Protein AF-A0A265E7B7-F1 (afdb_monomer)

Secondary structure (DSSP, 8-state):
--------PPPTT-----HHHHHHHHHHTTTT-EEEHHHHHHHHT--HHHHIIIIIS-HHHHHHHHTTEEPP-STT---EEEHHHHHHHHHHHHHHHHH-

InterPro domains:
  IPR008489 Protein of unknown function DUF771 [PF05595] (12-96)

Nearest PDB structures (foldseek):
  8bqd-assembly1_K  TM=3.479E-01  e=2.801E-01  Saccharomyces cerevisiae
  6zu9-assembly1_M  TM=3.699E-01  e=5.382E-01  Saccharomyces cerevisiae S288C
  2vqc-assembly1_A  TM=4.680E-01  e=9.077E-01  Sulfolobus spindle-shaped virus 1
  8pj4-assembly1_e  TM=3.689E-01  e=1.258E+00  Homo sapiens
  1p4a-assembly2_C  TM=3.568E-01  e=2.582E+00  Bacillus subtilis

pLDDT: mean 88.59, std 7.74, range [55.66, 95.56]

Mean predicted aligned error: 8.08 Å

Solvent-accessible surface area (backbone atoms only — not comparable to full-atom values): 6230 Å² total; per-residue (Å²): 137,91,82,86,87,80,91,77,86,78,57,92,94,59,80,92,72,55,72,67,57,52,55,49,55,64,64,49,77,41,64,95,40,68,34,37,62,68,52,50,26,67,74,70,73,44,54,67,72,55,45,43,56,58,36,69,64,26,75,67,54,35,60,73,45,46,92,49,42,48,74,56,85,52,96,87,51,63,49,35,29,37,36,52,64,51,50,56,50,46,68,75,39,43,68,58,57,72,72,106

Sequence (100 aa):
MQKLTATIPIPENYVMITKVEYEELQKNTLLGKYLTLQGLVELTGKSKPWLDEKLLSHPRRMKDIESFTHFPQSRGDKWAFKEKEMRDYLDKNFLDILRG

Radius of gyration: 20.5 Å; Cα contacts (8 Å, |Δi|>4): 69; chains: 1; bounding box: 60×29×52 Å

Organism: NCBI:txid45670

Structure (mmCIF, N/CA/C/O backbone):
data_AF-A0A265E7B7-F1
#
_entry.id   AF-A0A265E7B7-F1
#
loop_
_atom_site.group_PDB
_atom_site.id
_atom_site.type_symbol
_atom_site.label_atom_id
_atom_site.label_alt_id
_atom_site.label_comp_id
_atom_site.label_asym_id
_atom_site.label_entity_id
_atom_site.label_seq_id
_atom_site.pdbx_PDB_ins_code
_atom_site.Cartn_x
_atom_site.Cartn_y
_atom_site.Cartn_z
_atom_site.occupancy
_atom_site.B_iso_or_equiv
_atom_site.auth_seq_id
_atom_site.auth_comp_id
_atom_site.auth_asym_id
_atom_site.auth_atom_id
_atom_site.pdbx_PDB_model_num
ATOM 1 N N . MET A 1 1 ? -42.219 -11.654 18.434 1.00 55.66 1 MET A N 1
ATOM 2 C CA . MET A 1 1 ? -40.779 -11.791 18.746 1.00 55.66 1 MET A CA 1
ATOM 3 C C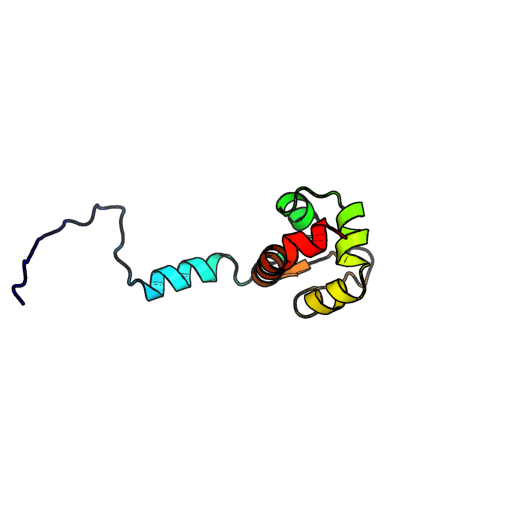 . MET A 1 1 ? -40.593 -11.538 20.231 1.00 55.66 1 MET A C 1
ATOM 5 O O . MET A 1 1 ? -40.938 -10.453 20.683 1.00 55.66 1 MET A O 1
ATOM 9 N N . GLN A 1 2 ? -40.122 -12.526 20.989 1.00 63.66 2 GLN A N 1
ATOM 10 C CA . GLN A 1 2 ? -39.714 -12.328 22.383 1.00 63.66 2 GLN A CA 1
ATOM 11 C C . GLN A 1 2 ? -38.330 -11.666 22.399 1.00 63.66 2 GLN A C 1
ATOM 13 O O . GLN A 1 2 ? -37.488 -12.003 21.569 1.00 63.66 2 GLN A O 1
ATOM 18 N N . LYS A 1 3 ? -38.103 -10.708 23.302 1.00 78.69 3 LYS A N 1
ATOM 19 C CA . LYS A 1 3 ? -36.801 -10.056 23.488 1.00 78.69 3 LYS A CA 1
ATOM 20 C C . LYS A 1 3 ? -36.244 -10.447 24.854 1.00 78.69 3 LYS A C 1
ATOM 22 O O . LYS A 1 3 ? -36.961 -10.362 25.847 1.00 78.69 3 LYS A O 1
ATOM 27 N N . LEU A 1 4 ? -34.988 -10.880 24.876 1.00 76.94 4 LEU A N 1
ATOM 28 C CA . LEU A 1 4 ? -34.208 -11.131 26.086 1.00 76.94 4 LEU A CA 1
ATOM 29 C C . LEU A 1 4 ? -33.312 -9.921 26.346 1.00 76.94 4 LEU A C 1
ATOM 31 O O . LEU A 1 4 ? -32.714 -9.383 25.413 1.00 76.94 4 LEU A O 1
ATOM 35 N N . THR A 1 5 ? -33.215 -9.517 27.607 1.00 79.56 5 THR A N 1
ATOM 36 C CA . THR A 1 5 ? -32.370 -8.403 28.046 1.00 79.56 5 THR A CA 1
ATOM 37 C C . THR A 1 5 ? -31.256 -8.977 28.911 1.00 79.56 5 THR A C 1
ATOM 39 O O . THR A 1 5 ? -31.538 -9.651 29.899 1.00 79.56 5 THR A O 1
ATOM 42 N N . ALA A 1 6 ? -30.001 -8.740 28.533 1.00 83.94 6 ALA A N 1
ATOM 43 C CA . ALA A 1 6 ? -28.828 -9.198 29.271 1.00 83.94 6 ALA A CA 1
ATOM 44 C C . ALA A 1 6 ? -27.901 -8.014 29.556 1.00 83.94 6 ALA A C 1
ATOM 46 O O . ALA A 1 6 ? -27.685 -7.167 28.688 1.00 83.94 6 ALA A O 1
ATOM 47 N N . THR A 1 7 ? -27.348 -7.972 30.767 1.00 86.81 7 THR A N 1
ATOM 48 C CA . THR A 1 7 ? -26.345 -6.980 31.166 1.00 86.81 7 THR A CA 1
ATOM 49 C C . THR A 1 7 ? -24.965 -7.567 30.913 1.00 86.81 7 THR A C 1
ATOM 51 O O . THR A 1 7 ? -24.591 -8.555 31.541 1.00 86.81 7 THR A O 1
ATOM 54 N N . ILE A 1 8 ? -24.218 -6.973 29.986 1.00 84.00 8 ILE A N 1
ATOM 55 C CA . ILE A 1 8 ? -22.869 -7.417 29.631 1.00 84.00 8 ILE A CA 1
ATOM 56 C C . ILE A 1 8 ? -21.894 -6.317 30.064 1.00 84.00 8 ILE A C 1
ATOM 58 O O . ILE A 1 8 ? -21.945 -5.224 29.496 1.00 84.00 8 ILE A O 1
ATOM 62 N N . PRO A 1 9 ? -21.035 -6.558 31.070 1.00 89.06 9 PRO A N 1
ATOM 63 C CA . PRO A 1 9 ? -20.024 -5.588 31.461 1.00 89.06 9 PRO A CA 1
ATOM 64 C C . PRO A 1 9 ? -18.957 -5.480 30.367 1.00 89.06 9 PRO A C 1
ATOM 66 O O . PRO A 1 9 ? -18.448 -6.489 29.877 1.00 89.06 9 PRO A O 1
ATOM 69 N N . ILE A 1 10 ? -18.613 -4.250 29.990 1.00 87.94 10 ILE A N 1
ATOM 70 C CA . ILE A 1 10 ? -17.493 -3.976 29.087 1.00 87.94 10 ILE A CA 1
ATOM 71 C C . ILE A 1 10 ? -16.219 -3.961 29.946 1.00 87.94 10 ILE A C 1
ATOM 73 O O . ILE A 1 10 ? -16.189 -3.220 30.931 1.00 87.94 10 ILE A O 1
ATOM 77 N N . PRO A 1 11 ? -15.185 -4.763 29.634 1.00 92.69 11 PRO A N 1
ATOM 78 C CA . PRO A 1 11 ? -13.940 -4.734 30.398 1.00 92.69 11 PRO A CA 1
ATOM 79 C C . PRO A 1 11 ? -13.247 -3.366 30.295 1.00 92.69 11 PRO A C 1
ATOM 81 O O . PRO A 1 11 ? -13.361 -2.694 29.274 1.00 92.69 11 PRO A O 1
ATOM 84 N N . GLU A 1 12 ? -12.478 -2.981 31.316 1.00 90.88 12 GLU A N 1
ATOM 85 C CA . GLU A 1 12 ? -11.908 -1.624 31.456 1.00 90.88 12 GLU A CA 1
ATOM 86 C C . GLU A 1 12 ? -11.063 -1.156 30.258 1.00 90.88 12 GLU A C 1
ATOM 88 O O . GLU A 1 12 ? -11.040 0.029 29.941 1.00 90.88 12 GLU A O 1
ATOM 93 N N . ASN A 1 13 ? -10.414 -2.085 29.550 1.00 91.62 13 ASN A N 1
ATOM 94 C CA . ASN A 1 13 ? -9.552 -1.784 28.401 1.00 91.62 13 ASN A CA 1
ATOM 95 C C . ASN A 1 13 ? -10.273 -1.867 27.044 1.00 91.62 13 ASN A C 1
ATOM 97 O O . ASN A 1 13 ? -9.618 -1.909 26.003 1.00 91.62 13 ASN A O 1
ATOM 101 N N . TYR A 1 14 ? -11.604 -1.954 27.036 1.00 89.81 14 TYR A N 1
ATOM 102 C CA . TYR A 1 14 ? -12.401 -2.086 25.820 1.00 89.81 14 TYR A CA 1
ATOM 103 C C . TYR A 1 14 ? -13.275 -0.849 25.630 1.00 89.81 14 TYR A C 1
ATOM 105 O O . TYR A 1 14 ? -13.869 -0.329 26.570 1.00 89.81 14 TYR A O 1
ATOM 113 N N . VAL A 1 15 ? -13.391 -0.407 24.379 1.00 89.06 15 VAL A N 1
ATOM 114 C CA . VAL A 1 15 ? -14.317 0.649 23.968 1.00 89.06 15 VAL A CA 1
ATOM 115 C C . VAL A 1 15 ? -15.372 0.052 23.045 1.00 89.06 15 VAL A C 1
ATOM 117 O O . VAL A 1 15 ? -15.056 -0.720 22.138 1.00 89.06 15 VAL A O 1
ATOM 120 N N . MET A 1 16 ? -16.637 0.387 23.287 1.00 89.50 16 MET A N 1
ATOM 121 C CA . MET A 1 16 ? -17.721 0.036 22.378 1.00 89.50 16 MET A CA 1
ATOM 122 C C . MET A 1 16 ? -17.815 1.110 21.301 1.00 89.50 16 MET A C 1
ATOM 124 O O . MET A 1 16 ? -17.986 2.286 21.606 1.00 89.50 16 MET A O 1
ATOM 128 N N . ILE A 1 17 ? -17.716 0.686 20.049 1.00 92.19 17 ILE A N 1
ATOM 129 C CA . ILE A 1 17 ? -17.896 1.538 18.876 1.00 92.19 17 ILE A CA 1
ATOM 130 C C . ILE A 1 17 ? -18.917 0.897 17.949 1.00 92.19 17 ILE A C 1
ATOM 132 O O . ILE A 1 17 ? -19.161 -0.314 18.004 1.00 92.19 17 ILE A O 1
ATOM 136 N N . THR A 1 18 ? -19.531 1.704 17.094 1.00 91.94 18 THR A N 1
ATOM 137 C CA . THR A 1 18 ? -20.440 1.179 16.080 1.00 91.94 18 THR A CA 1
ATOM 138 C C . THR A 1 18 ? -19.669 0.402 15.012 1.00 91.94 18 THR A C 1
ATOM 140 O O . THR A 1 18 ? -18.480 0.620 14.774 1.00 91.94 18 THR A O 1
ATOM 143 N N . LYS A 1 19 ? -20.361 -0.509 14.317 1.00 91.25 19 LYS A N 1
ATOM 144 C CA . LYS A 1 19 ? -19.768 -1.258 13.200 1.00 91.25 19 LYS A CA 1
ATOM 145 C C . LYS A 1 19 ? -19.223 -0.327 12.106 1.00 91.25 19 LYS A C 1
ATOM 147 O O . LYS A 1 19 ? -18.164 -0.604 11.556 1.00 91.25 19 LYS A O 1
ATOM 152 N N . VAL A 1 20 ? -19.929 0.768 11.816 1.00 91.75 20 VAL A N 1
ATOM 153 C CA . VAL A 1 20 ? -19.521 1.747 10.796 1.00 91.75 20 VAL A CA 1
ATOM 154 C C . VAL A 1 20 ? -18.210 2.426 11.195 1.00 91.75 20 VAL A C 1
ATOM 156 O O . VAL A 1 20 ? -17.269 2.422 10.407 1.00 91.75 20 VAL A O 1
ATOM 159 N N . GLU A 1 21 ? -18.101 2.910 12.435 1.00 89.12 21 GLU A N 1
ATOM 160 C CA . GLU A 1 21 ? -16.865 3.527 12.945 1.00 89.12 21 GLU A CA 1
ATOM 161 C C . GLU A 1 21 ? -15.688 2.546 12.946 1.00 89.12 21 GLU A C 1
ATOM 163 O O . GLU A 1 21 ? -14.573 2.916 12.585 1.00 89.12 21 GLU A O 1
ATOM 168 N N . TYR A 1 22 ? -15.921 1.280 13.306 1.00 89.62 22 TYR A N 1
ATOM 169 C CA . TYR A 1 22 ? -14.883 0.250 13.240 1.00 89.62 22 TYR A CA 1
ATOM 170 C C . TYR A 1 22 ? -14.344 0.071 11.814 1.00 89.62 22 TYR A C 1
ATOM 172 O O . TYR A 1 22 ? -13.131 0.082 11.598 1.00 89.62 22 TYR A O 1
ATOM 180 N N . GLU A 1 23 ? -15.237 -0.053 10.830 1.00 86.94 23 GLU A N 1
ATOM 181 C CA . GLU A 1 23 ? -14.856 -0.203 9.424 1.00 86.94 23 GLU A CA 1
ATOM 182 C C . GLU A 1 23 ? -14.117 1.036 8.887 1.00 86.94 23 GLU A C 1
ATOM 184 O O . GLU A 1 23 ? -13.187 0.907 8.087 1.00 86.94 23 GLU A O 1
ATOM 189 N N . GLU A 1 24 ? -14.496 2.238 9.322 1.00 85.12 24 GLU A N 1
ATOM 190 C CA . GLU A 1 24 ? -13.802 3.483 8.978 1.00 85.12 24 GLU A CA 1
ATOM 191 C C . GLU A 1 24 ? -12.406 3.553 9.598 1.00 85.12 24 GLU A C 1
ATOM 193 O O . GLU A 1 24 ? -11.439 3.843 8.892 1.00 85.12 24 GLU A O 1
ATOM 198 N N . LEU A 1 25 ? -12.265 3.218 10.883 1.00 84.56 25 LEU A N 1
ATOM 199 C CA . LEU A 1 25 ? -10.970 3.174 11.562 1.00 84.56 25 LEU A CA 1
ATOM 200 C C . LEU A 1 25 ? -10.003 2.221 10.858 1.00 84.56 25 LEU A C 1
ATOM 202 O O . LEU A 1 25 ? -8.854 2.592 10.614 1.00 84.56 25 LEU A O 1
ATOM 206 N N . GLN A 1 26 ? -10.470 1.036 10.451 1.00 79.31 26 GLN A N 1
ATOM 207 C CA . GLN A 1 26 ? -9.663 0.096 9.670 1.00 79.31 26 GLN A CA 1
ATOM 208 C C . GLN A 1 26 ? -9.202 0.703 8.339 1.00 79.31 26 GLN A C 1
ATOM 210 O O . GLN A 1 26 ? -8.012 0.648 8.018 1.00 79.31 26 GLN A O 1
ATOM 215 N N . LYS A 1 27 ? -10.113 1.341 7.593 1.00 73.12 27 LYS A N 1
ATOM 216 C CA . LYS A 1 27 ? -9.807 1.997 6.308 1.00 73.12 27 LYS A CA 1
ATOM 217 C C . LYS A 1 27 ? -8.844 3.180 6.455 1.00 73.12 27 LYS A C 1
ATOM 219 O O . LYS A 1 27 ? -8.074 3.444 5.530 1.00 73.12 27 LYS A O 1
ATOM 224 N N . ASN A 1 28 ? -8.879 3.878 7.589 1.00 74.25 28 ASN A N 1
ATOM 225 C CA . ASN A 1 28 ? -8.122 5.107 7.825 1.00 74.25 28 ASN A CA 1
ATOM 226 C C . ASN A 1 28 ? -6.666 4.865 8.243 1.00 74.25 28 ASN A C 1
ATOM 228 O O . ASN A 1 28 ? -5.844 5.767 8.107 1.00 74.25 28 ASN A O 1
ATOM 232 N N . THR A 1 29 ? -6.307 3.653 8.682 1.00 74.19 29 THR A N 1
ATOM 233 C CA . THR A 1 29 ? -4.932 3.319 9.112 1.00 74.19 29 THR A CA 1
ATOM 234 C C . THR A 1 29 ? -3.850 3.552 8.047 1.00 74.19 29 THR A C 1
ATOM 236 O O . THR A 1 29 ? -2.676 3.727 8.395 1.00 74.19 29 THR A O 1
ATOM 239 N N . LEU A 1 30 ? -4.233 3.558 6.767 1.00 70.19 30 LEU A N 1
ATOM 240 C CA . LEU A 1 30 ? -3.341 3.715 5.614 1.00 70.19 30 LEU A CA 1
ATOM 241 C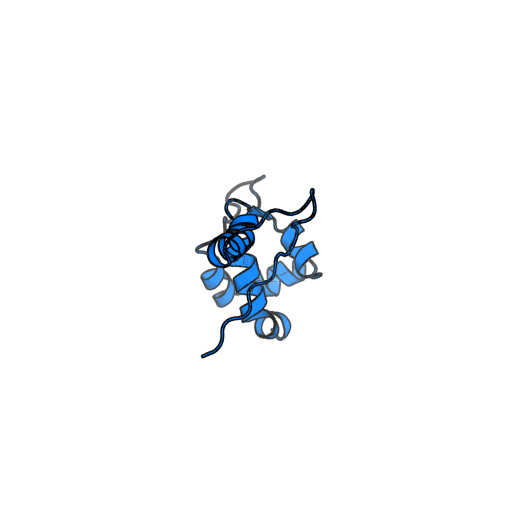 C . LEU A 1 30 ? -3.518 5.053 4.879 1.00 70.19 30 LEU A C 1
ATOM 243 O O . LEU A 1 30 ? -2.771 5.343 3.945 1.00 70.19 30 LEU A O 1
ATOM 247 N N . LEU A 1 31 ? -4.49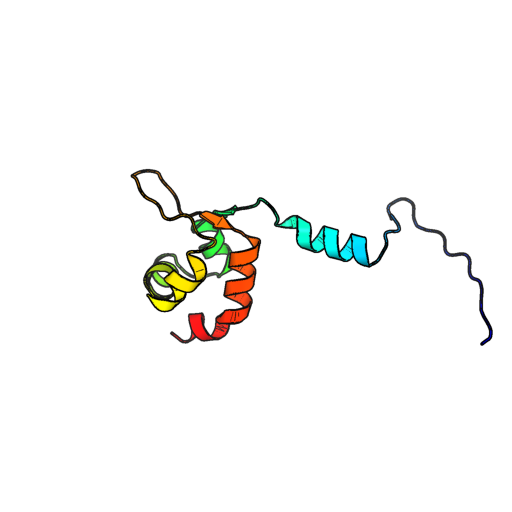0 5.882 5.275 1.00 73.75 31 LEU A N 1
ATOM 248 C CA . LEU A 1 31 ? -4.704 7.181 4.638 1.00 73.75 31 LEU A CA 1
ATOM 249 C C . LEU A 1 31 ? -3.553 8.139 4.966 1.00 73.75 31 LEU A C 1
ATOM 251 O O . LEU A 1 31 ? -3.118 8.246 6.109 1.00 73.75 31 LEU A O 1
ATOM 255 N N . GLY A 1 32 ? -3.056 8.836 3.942 1.00 76.25 32 GLY A N 1
ATOM 256 C CA . GLY A 1 32 ? -1.935 9.772 4.069 1.00 76.25 32 GLY A CA 1
ATOM 257 C C . GLY A 1 32 ? -0.556 9.114 4.188 1.00 76.25 32 GLY A C 1
ATOM 258 O O . GLY A 1 32 ? 0.434 9.829 4.336 1.00 76.25 32 GLY A O 1
ATOM 259 N N . LYS A 1 33 ? -0.465 7.779 4.105 1.00 87.31 33 LYS A N 1
ATOM 260 C CA . LYS A 1 33 ? 0.812 7.062 4.071 1.00 87.31 33 LYS A CA 1
ATOM 261 C C . LYS A 1 33 ? 1.264 6.794 2.642 1.00 87.31 33 LYS A C 1
ATOM 263 O O . LYS A 1 33 ? 0.464 6.493 1.752 1.00 87.31 33 LYS A O 1
ATOM 268 N N . TYR A 1 34 ? 2.575 6.873 2.455 1.00 91.94 34 TYR A N 1
ATOM 269 C CA . TYR A 1 34 ? 3.229 6.581 1.191 1.00 91.94 34 TYR A CA 1
ATOM 270 C C . TYR A 1 34 ? 4.133 5.365 1.347 1.00 91.94 34 TYR A C 1
ATOM 272 O O . TYR A 1 34 ? 4.946 5.291 2.269 1.00 91.94 34 TYR A O 1
ATOM 280 N N . LEU A 1 35 ? 4.004 4.427 0.418 1.00 93.31 35 LEU A N 1
ATOM 281 C CA . LEU A 1 35 ? 4.874 3.273 0.296 1.00 93.31 35 LEU A CA 1
ATOM 282 C C . LEU A 1 35 ? 6.083 3.656 -0.561 1.00 93.31 35 LEU A C 1
ATOM 284 O O . LEU A 1 35 ? 5.939 4.291 -1.603 1.00 93.31 35 LEU A O 1
ATOM 288 N N . THR A 1 36 ? 7.283 3.279 -0.130 1.00 94.88 36 THR A N 1
ATOM 289 C CA . THR A 1 36 ? 8.507 3.453 -0.930 1.00 94.88 36 THR A CA 1
ATOM 290 C C . THR A 1 36 ? 8.750 2.223 -1.802 1.00 94.88 36 THR A C 1
ATOM 292 O O . THR A 1 36 ? 8.192 1.158 -1.543 1.00 94.88 36 THR A O 1
ATOM 295 N N . LEU A 1 37 ? 9.649 2.311 -2.789 1.00 93.75 37 LEU A N 1
ATOM 296 C CA . LEU A 1 37 ? 10.054 1.124 -3.559 1.00 93.75 37 LEU A CA 1
ATOM 297 C C . LEU A 1 37 ? 10.668 0.023 -2.675 1.00 93.75 37 LEU A C 1
ATOM 299 O O . LEU A 1 37 ? 10.428 -1.155 -2.912 1.00 93.75 37 LEU A O 1
ATOM 303 N N . GLN A 1 38 ? 11.422 0.396 -1.637 1.00 93.81 38 GLN A N 1
ATOM 304 C CA . GLN A 1 38 ? 11.954 -0.568 -0.671 1.00 93.81 38 GLN A CA 1
ATOM 305 C C . GLN A 1 38 ? 10.824 -1.236 0.125 1.00 93.81 38 GLN A C 1
ATOM 307 O O . GLN A 1 38 ? 10.813 -2.453 0.278 1.00 93.81 38 GLN A O 1
ATOM 312 N N . GLY A 1 39 ? 9.822 -0.459 0.546 1.00 93.88 39 GLY A N 1
ATOM 313 C CA . GLY A 1 39 ? 8.619 -1.012 1.166 1.00 93.88 39 GLY A CA 1
ATOM 314 C C . GLY A 1 39 ? 7.854 -1.948 0.226 1.00 93.88 39 GLY A C 1
ATOM 315 O O . GLY A 1 39 ? 7.315 -2.952 0.672 1.00 93.88 39 GLY A O 1
ATOM 316 N N . LEU A 1 40 ? 7.851 -1.675 -1.082 1.00 92.94 40 LEU A N 1
ATOM 317 C CA . LEU A 1 40 ? 7.254 -2.552 -2.092 1.00 92.94 40 LEU A CA 1
ATOM 318 C C . LEU A 1 40 ? 8.009 -3.888 -2.220 1.00 92.94 40 LEU A C 1
ATOM 320 O O . LEU A 1 40 ? 7.383 -4.941 -2.347 1.00 92.94 40 LEU A O 1
ATOM 324 N N . VAL A 1 41 ? 9.344 -3.856 -2.157 1.00 94.31 41 VAL A N 1
ATOM 325 C CA . VAL A 1 41 ? 10.205 -5.053 -2.123 1.00 94.31 41 VAL A CA 1
ATOM 326 C C . VAL A 1 41 ? 9.877 -5.912 -0.904 1.00 94.31 41 VAL A C 1
ATOM 328 O O . VAL A 1 41 ? 9.642 -7.110 -1.044 1.00 94.31 41 VAL A O 1
ATOM 331 N N . GLU A 1 42 ? 9.806 -5.302 0.278 1.00 93.94 42 GLU A N 1
ATOM 332 C CA . GLU A 1 42 ? 9.478 -5.996 1.529 1.00 93.94 42 GLU A CA 1
ATOM 333 C C . GLU A 1 42 ? 8.055 -6.559 1.514 1.00 93.94 42 GLU A C 1
ATOM 335 O O . GLU A 1 42 ? 7.842 -7.712 1.881 1.00 93.94 42 GLU A O 1
ATOM 340 N N . LEU A 1 43 ? 7.092 -5.775 1.022 1.00 90.69 43 LEU A N 1
ATOM 341 C CA . LEU A 1 43 ? 5.687 -6.165 0.943 1.00 90.69 43 LEU A CA 1
ATOM 342 C C . LEU A 1 43 ? 5.459 -7.351 -0.001 1.00 90.69 43 LEU A C 1
ATOM 344 O O . LEU A 1 43 ? 4.679 -8.248 0.305 1.00 90.69 43 LEU A O 1
ATOM 348 N N . THR A 1 44 ? 6.109 -7.344 -1.165 1.00 89.75 44 THR A N 1
ATOM 349 C CA . THR A 1 44 ? 5.910 -8.374 -2.199 1.00 89.75 44 THR A CA 1
ATOM 350 C C . THR A 1 44 ? 6.853 -9.568 -2.045 1.00 89.75 44 THR A C 1
ATOM 352 O O . THR A 1 44 ? 6.629 -10.615 -2.659 1.00 89.75 44 THR A O 1
ATOM 355 N N . GLY A 1 45 ? 7.937 -9.415 -1.278 1.00 91.44 45 GLY A N 1
ATOM 356 C CA . GLY A 1 45 ? 9.034 -10.379 -1.205 1.00 91.44 45 GLY A CA 1
ATOM 357 C C . GLY A 1 45 ? 9.785 -10.549 -2.532 1.00 91.44 45 GLY A C 1
ATOM 358 O O . GLY A 1 45 ? 10.466 -11.558 -2.730 1.00 91.44 45 GLY A O 1
ATOM 359 N N . LYS A 1 46 ? 9.631 -9.615 -3.481 1.00 92.31 46 LYS A N 1
ATOM 360 C CA . LYS A 1 46 ? 10.267 -9.663 -4.803 1.00 92.31 46 LYS A CA 1
ATOM 361 C C . LYS A 1 46 ? 11.440 -8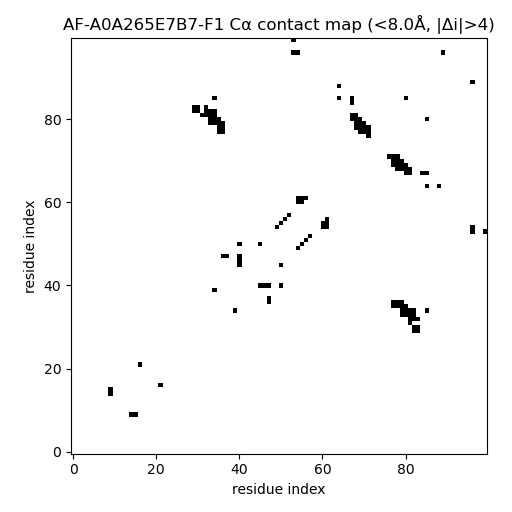.704 -4.871 1.00 92.31 46 LYS A C 1
ATOM 363 O O . LYS A 1 46 ? 11.421 -7.628 -4.287 1.00 92.31 46 LYS A O 1
ATOM 368 N N . SER A 1 47 ? 12.470 -9.098 -5.615 1.00 93.75 47 SER A N 1
ATOM 369 C CA . SER A 1 47 ? 13.648 -8.259 -5.798 1.00 93.75 47 SER A CA 1
ATOM 370 C C . SER A 1 47 ? 13.297 -6.989 -6.577 1.00 93.75 47 SER A C 1
ATOM 372 O O . SER A 1 47 ? 12.391 -6.980 -7.414 1.00 93.75 47 SER A O 1
ATOM 374 N N . LYS A 1 48 ? 14.055 -5.915 -6.339 1.00 93.25 48 LYS A N 1
ATOM 375 C CA . LYS A 1 48 ? 13.896 -4.662 -7.084 1.00 93.25 48 LYS A CA 1
ATOM 376 C C . LYS A 1 48 ? 13.944 -4.866 -8.613 1.00 93.25 48 LYS A C 1
ATOM 378 O O . LYS A 1 48 ? 13.023 -4.385 -9.259 1.00 93.25 48 LYS A O 1
ATOM 383 N N . PRO A 1 49 ? 14.901 -5.621 -9.197 1.00 94.56 49 PRO A N 1
ATOM 384 C CA . PRO A 1 49 ? 14.909 -5.869 -10.642 1.00 94.56 49 PRO A CA 1
ATOM 385 C C . PRO A 1 49 ? 13.632 -6.538 -11.162 1.00 94.56 49 PRO A C 1
ATOM 387 O O . PRO A 1 49 ? 13.169 -6.221 -12.252 1.00 94.56 49 PRO A O 1
ATOM 390 N N . TRP A 1 50 ? 13.033 -7.438 -10.376 1.00 93.81 50 TRP A N 1
ATOM 391 C CA . TRP A 1 50 ? 11.779 -8.088 -10.754 1.00 93.81 50 TRP A CA 1
ATOM 392 C C . TRP A 1 50 ? 10.614 -7.093 -10.779 1.00 93.81 50 TRP A C 1
ATOM 394 O O . TRP A 1 50 ? 9.815 -7.108 -11.712 1.00 93.81 50 TRP A O 1
ATOM 404 N N . LEU A 1 51 ? 10.527 -6.207 -9.780 1.00 92.94 51 LEU A N 1
ATOM 405 C CA . LEU A 1 51 ? 9.516 -5.145 -9.740 1.00 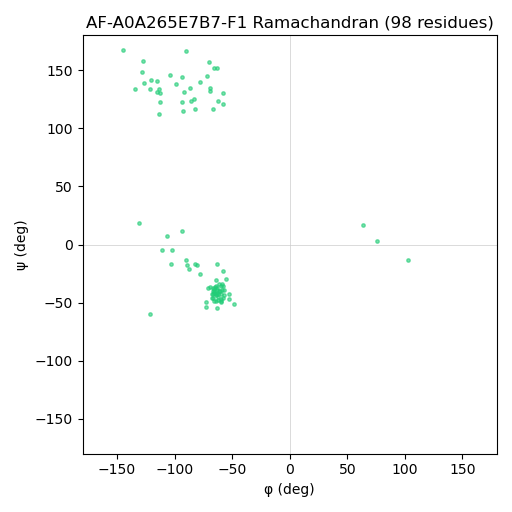92.94 51 LEU A CA 1
ATOM 406 C C . LEU A 1 51 ? 9.733 -4.132 -10.866 1.00 92.94 51 LEU A C 1
ATOM 408 O O . LEU A 1 51 ? 8.769 -3.718 -11.510 1.00 92.94 51 LEU A O 1
ATOM 412 N N . ASP A 1 52 ? 10.989 -3.786 -11.143 1.00 92.06 52 ASP A N 1
ATOM 413 C CA . ASP A 1 52 ? 11.352 -2.918 -12.257 1.00 92.06 52 ASP A CA 1
ATOM 414 C C . ASP A 1 52 ? 10.858 -3.522 -13.584 1.00 92.06 52 ASP A C 1
ATOM 416 O O . ASP A 1 52 ? 10.218 -2.824 -14.360 1.00 92.06 52 ASP A O 1
ATOM 420 N N . GLU A 1 53 ? 11.065 -4.817 -13.835 1.00 92.75 53 GLU A N 1
ATOM 421 C CA . GLU A 1 53 ? 10.641 -5.483 -15.076 1.00 92.75 53 GLU A CA 1
ATOM 422 C C . GLU A 1 53 ? 9.119 -5.692 -15.160 1.00 92.75 53 GLU A C 1
ATOM 424 O O . GLU A 1 53 ? 8.486 -5.382 -16.172 1.00 92.75 53 GLU A O 1
ATOM 429 N N . LYS A 1 54 ? 8.517 -6.249 -14.103 1.00 90.75 54 LYS A N 1
ATOM 430 C CA . LYS A 1 54 ? 7.131 -6.736 -14.130 1.00 90.75 54 LYS A CA 1
ATOM 431 C C . LYS A 1 54 ? 6.102 -5.675 -13.792 1.00 90.75 54 LYS A C 1
ATOM 433 O O . LYS A 1 54 ? 4.943 -5.861 -14.148 1.00 90.75 54 LYS A O 1
ATOM 438 N N . LEU A 1 55 ? 6.482 -4.597 -13.119 1.00 91.44 55 LEU A N 1
ATOM 439 C CA . LEU A 1 55 ? 5.548 -3.562 -12.690 1.00 91.44 55 LEU A CA 1
ATOM 440 C C . LEU A 1 55 ? 5.935 -2.203 -13.273 1.00 91.44 55 LEU A C 1
ATOM 442 O O . LEU A 1 55 ? 5.152 -1.629 -14.024 1.00 91.44 55 LEU A O 1
ATOM 446 N N . LEU A 1 56 ? 7.141 -1.718 -12.967 1.00 91.56 56 LEU A N 1
ATOM 447 C CA . LEU A 1 56 ? 7.535 -0.341 -13.277 1.00 91.56 56 LEU A CA 1
ATOM 448 C C . LEU A 1 56 ? 7.912 -0.142 -14.752 1.00 91.56 56 LEU A C 1
ATOM 450 O O . LEU A 1 56 ? 7.783 0.950 -15.273 1.00 91.56 56 LEU A O 1
ATOM 454 N N . SER A 1 57 ? 8.342 -1.175 -15.470 1.00 91.50 57 SER A N 1
ATOM 455 C CA . SER A 1 57 ? 8.662 -1.066 -16.904 1.00 91.50 57 SER A CA 1
ATOM 456 C C . SER A 1 57 ? 7.561 -1.635 -17.796 1.00 91.50 57 SER A C 1
ATOM 458 O O . SER A 1 57 ? 7.643 -1.528 -19.019 1.00 91.50 57 SER A O 1
ATOM 460 N N . HIS A 1 58 ? 6.519 -2.240 -17.215 1.00 92.19 58 HIS A N 1
ATOM 461 C CA . HIS A 1 58 ? 5.437 -2.841 -17.986 1.00 92.19 58 HIS A CA 1
ATOM 462 C C . HIS A 1 58 ? 4.414 -1.769 -18.410 1.00 92.19 58 HIS A C 1
ATOM 464 O O . HIS A 1 58 ? 3.723 -1.227 -17.546 1.00 92.19 58 HIS A O 1
ATOM 470 N N . PRO A 1 59 ? 4.218 -1.493 -19.717 1.00 91.75 59 PRO A N 1
ATOM 471 C CA . PRO A 1 59 ? 3.453 -0.325 -20.171 1.00 91.75 59 PRO A CA 1
ATOM 472 C C . PRO A 1 59 ? 2.001 -0.264 -19.684 1.00 91.75 59 PRO A C 1
ATOM 474 O O . PRO A 1 59 ? 1.477 0.824 -19.468 1.00 91.75 59 PRO A O 1
ATOM 477 N N . ARG A 1 60 ? 1.334 -1.417 -19.530 1.00 92.62 60 ARG A N 1
ATOM 478 C CA . ARG A 1 60 ? -0.052 -1.471 -19.032 1.00 92.62 60 ARG A CA 1
ATOM 479 C C . ARG A 1 60 ? -0.123 -1.173 -17.536 1.00 92.62 60 ARG A C 1
ATOM 481 O O . ARG A 1 60 ? -0.798 -0.240 -17.131 1.00 92.62 60 ARG A O 1
ATOM 488 N N . ARG A 1 61 ? 0.659 -1.903 -16.743 1.00 92.62 61 ARG A N 1
ATOM 489 C CA . ARG A 1 61 ? 0.672 -1.806 -15.280 1.00 92.62 61 ARG A CA 1
ATOM 490 C C . ARG A 1 61 ? 1.158 -0.438 -14.815 1.00 92.62 61 ARG A C 1
ATOM 492 O O . ARG A 1 61 ? 0.600 0.120 -13.882 1.00 92.62 61 ARG A O 1
ATOM 499 N N . MET A 1 62 ? 2.128 0.137 -15.524 1.00 92.06 62 MET A N 1
ATOM 500 C CA . MET A 1 62 ? 2.597 1.493 -15.261 1.00 92.06 62 MET A CA 1
ATOM 501 C C . MET A 1 62 ? 1.478 2.533 -15.394 1.00 92.06 62 MET A C 1
ATOM 503 O O . MET A 1 62 ? 1.357 3.406 -14.541 1.00 92.06 62 MET A O 1
ATOM 507 N N . LYS A 1 63 ? 0.633 2.416 -16.428 1.00 94.12 63 LYS A N 1
ATOM 508 C CA . LYS A 1 63 ? -0.533 3.295 -16.604 1.00 94.12 63 LYS A CA 1
ATOM 509 C C . LYS A 1 63 ? -1.571 3.093 -15.507 1.00 94.12 63 LYS A C 1
ATOM 511 O O . LYS A 1 63 ? -2.152 4.066 -15.039 1.00 94.12 63 LYS A O 1
ATOM 516 N N . ASP A 1 64 ? -1.786 1.851 -15.079 1.00 94.00 64 ASP A N 1
ATOM 517 C CA . ASP A 1 64 ? -2.754 1.558 -14.020 1.00 94.00 64 ASP A CA 1
ATOM 518 C C . ASP A 1 64 ? -2.359 2.213 -12.687 1.00 94.00 64 ASP A C 1
ATOM 520 O O . ASP A 1 64 ? -3.223 2.702 -11.956 1.00 94.00 64 ASP A O 1
ATOM 524 N N . ILE A 1 65 ? -1.056 2.244 -12.376 1.00 94.38 65 ILE A N 1
ATOM 525 C CA . ILE A 1 65 ? -0.547 2.786 -11.110 1.00 94.38 65 ILE A CA 1
ATOM 526 C C . ILE A 1 65 ? -0.218 4.284 -11.152 1.00 94.38 65 ILE A C 1
ATOM 528 O O . ILE A 1 65 ? -0.046 4.897 -10.098 1.00 94.38 65 ILE A O 1
ATOM 532 N N . GLU A 1 66 ? -0.154 4.897 -12.337 1.00 94.69 66 GLU A N 1
ATOM 533 C CA . GLU A 1 66 ? 0.250 6.297 -12.548 1.00 94.69 66 GLU A CA 1
ATOM 534 C C . GLU A 1 66 ? -0.538 7.280 -11.672 1.00 94.69 66 GLU A C 1
ATOM 536 O O . GLU A 1 66 ? 0.040 8.153 -11.029 1.00 94.69 66 GLU A O 1
ATOM 541 N N . SER A 1 67 ? -1.855 7.083 -11.562 1.00 94.50 67 SER A N 1
ATOM 542 C CA . SER A 1 67 ? -2.756 7.977 -10.817 1.00 94.50 67 SER A CA 1
ATOM 543 C C . SER A 1 67 ? -2.479 8.069 -9.306 1.00 94.50 67 SER A C 1
ATOM 545 O O . SER A 1 67 ? -2.954 8.995 -8.641 1.00 94.50 67 SER A O 1
ATOM 547 N N . PHE A 1 68 ? -1.715 7.128 -8.749 1.00 94.69 68 PHE A N 1
ATOM 548 C CA . PHE A 1 68 ? -1.358 7.080 -7.330 1.00 94.69 68 PHE A CA 1
ATOM 549 C C . PHE A 1 68 ? 0.144 6.875 -7.089 1.00 94.69 68 PHE A C 1
ATOM 551 O O . PHE A 1 68 ? 0.546 6.516 -5.977 1.00 94.69 68 PHE A O 1
ATOM 558 N N . THR A 1 69 ? 0.971 7.142 -8.102 1.00 95.56 69 THR A N 1
ATOM 559 C CA . THR A 1 69 ? 2.426 6.974 -8.054 1.00 95.56 69 THR A CA 1
ATOM 560 C C . THR A 1 69 ? 3.140 8.288 -8.346 1.00 95.56 69 THR A C 1
ATOM 562 O O . THR A 1 69 ? 2.835 8.980 -9.311 1.00 95.56 69 THR A O 1
ATOM 565 N N . HIS A 1 70 ? 4.136 8.613 -7.527 1.00 94.56 70 HIS A N 1
ATOM 566 C CA . HIS A 1 70 ? 5.131 9.641 -7.809 1.00 94.56 70 HIS A CA 1
ATOM 567 C C . HIS A 1 70 ? 6.362 9.007 -8.460 1.00 94.56 70 HIS A C 1
ATOM 569 O O . HIS A 1 70 ? 6.996 8.111 -7.887 1.00 94.56 70 HIS A O 1
ATOM 575 N N . PHE A 1 71 ? 6.700 9.502 -9.649 1.00 91.94 71 PHE A N 1
ATOM 576 C CA . PHE A 1 71 ? 7.853 9.067 -10.429 1.00 91.94 71 PHE A CA 1
ATOM 577 C C . PHE A 1 71 ? 9.068 9.936 -10.101 1.00 91.94 71 PHE A C 1
ATOM 579 O O . PHE A 1 71 ? 8.953 11.159 -10.180 1.00 91.94 71 PHE A O 1
ATOM 586 N N . PRO A 1 72 ? 10.242 9.347 -9.809 1.00 91.19 72 PRO A N 1
ATOM 587 C CA . PRO A 1 72 ? 11.462 10.118 -9.613 1.00 91.19 72 PRO A CA 1
ATOM 588 C C . PRO A 1 72 ? 11.793 10.971 -10.842 1.00 91.19 72 PRO A C 1
ATOM 590 O O . PRO A 1 72 ? 12.014 10.428 -11.924 1.00 91.19 72 PRO A O 1
ATOM 593 N N . GLN A 1 73 ? 11.877 12.292 -10.680 1.00 90.88 73 GLN A N 1
ATOM 594 C CA . GLN A 1 73 ? 12.197 13.211 -11.786 1.00 90.88 73 GLN A CA 1
ATOM 595 C C . GLN A 1 73 ? 13.638 13.726 -11.755 1.00 90.88 73 GLN A C 1
ATOM 597 O O . GLN A 1 73 ? 14.140 14.256 -12.745 1.00 90.88 73 GLN A O 1
ATOM 602 N N . SER A 1 74 ? 14.321 13.595 -10.618 1.00 91.56 74 SER A N 1
ATOM 603 C CA . SER A 1 74 ? 15.660 14.147 -10.427 1.00 91.56 74 SER A CA 1
ATOM 604 C C . SER A 1 74 ? 16.533 13.258 -9.548 1.00 91.56 74 SER A C 1
ATOM 606 O O . SER A 1 74 ? 16.080 12.310 -8.903 1.00 91.56 74 SER A O 1
ATOM 608 N N . ARG A 1 75 ? 17.836 13.549 -9.531 1.00 82.94 75 ARG A N 1
ATOM 609 C CA . ARG A 1 75 ? 18.797 12.800 -8.723 1.00 82.94 75 ARG A CA 1
ATOM 610 C C . ARG A 1 75 ? 18.510 13.029 -7.236 1.00 82.94 75 ARG A C 1
ATOM 612 O O . ARG A 1 75 ? 18.660 14.139 -6.744 1.00 82.94 75 ARG A O 1
ATOM 619 N N . GLY A 1 76 ? 18.151 11.959 -6.531 1.00 83.06 76 GLY A N 1
ATOM 620 C CA . GLY A 1 76 ? 17.779 11.999 -5.112 1.00 83.06 76 GLY A CA 1
ATOM 621 C C . GLY A 1 76 ? 16.273 11.913 -4.870 1.00 83.06 76 GLY A C 1
ATOM 622 O O . GLY A 1 76 ? 15.867 11.616 -3.747 1.00 83.06 76 GLY A O 1
ATOM 623 N N . ASP A 1 77 ? 15.467 12.081 -5.919 1.00 89.31 77 ASP A N 1
ATOM 624 C CA . ASP A 1 77 ? 14.036 11.816 -5.880 1.00 89.31 77 ASP A CA 1
ATOM 625 C C . ASP A 1 77 ? 13.775 10.303 -5.814 1.00 89.31 77 ASP A C 1
ATOM 627 O O . ASP A 1 77 ? 14.535 9.492 -6.358 1.00 89.31 77 ASP A O 1
ATOM 631 N N . LYS A 1 78 ? 12.729 9.905 -5.094 1.00 91.00 78 LYS A N 1
ATOM 632 C CA . LYS A 1 78 ? 12.432 8.500 -4.803 1.00 91.00 78 LYS A CA 1
ATOM 633 C C . LYS A 1 78 ? 11.001 8.178 -5.179 1.00 91.00 78 LYS A C 1
ATOM 635 O O . LYS A 1 78 ? 10.106 8.998 -5.041 1.00 91.00 78 LYS A O 1
ATOM 640 N N . TRP A 1 79 ? 10.796 6.930 -5.578 1.00 94.06 79 TRP A N 1
ATOM 641 C CA . TRP A 1 79 ? 9.469 6.379 -5.794 1.00 94.06 79 TRP A CA 1
ATOM 642 C C . TRP A 1 79 ? 8.635 6.483 -4.524 1.00 94.06 79 TRP A C 1
ATOM 644 O O . TRP A 1 79 ? 9.072 6.035 -3.456 1.00 94.06 79 TRP A O 1
ATOM 654 N N . ALA A 1 80 ? 7.428 7.010 -4.676 1.00 94.50 80 ALA A N 1
ATOM 655 C CA . ALA A 1 80 ? 6.414 6.998 -3.641 1.00 94.50 80 ALA A CA 1
ATOM 656 C C . ALA A 1 80 ? 5.081 6.576 -4.255 1.00 94.50 80 ALA A C 1
ATOM 658 O O . ALA A 1 80 ? 4.685 7.070 -5.304 1.00 94.50 80 ALA A O 1
ATOM 659 N N . PHE A 1 81 ? 4.385 5.668 -3.591 1.00 95.19 81 PHE A N 1
ATOM 660 C CA . PHE A 1 81 ? 3.075 5.177 -4.001 1.00 95.19 81 PHE A CA 1
ATOM 661 C C . PHE A 1 81 ? 2.101 5.485 -2.875 1.00 95.19 81 PHE A C 1
ATOM 663 O O . PHE A 1 81 ? 2.470 5.333 -1.709 1.00 95.19 81 PHE A O 1
ATOM 670 N N . LYS A 1 82 ? 0.862 5.886 -3.160 1.00 94.38 82 LYS A N 1
ATOM 671 C CA . LYS A 1 82 ? -0.144 5.908 -2.090 1.00 94.38 82 LYS A CA 1
ATOM 672 C C . LYS A 1 82 ? -0.335 4.485 -1.580 1.00 94.38 82 LYS A C 1
ATOM 674 O O . LYS A 1 82 ? -0.600 3.569 -2.358 1.00 94.38 82 LYS A O 1
ATOM 679 N N . GLU A 1 83 ? -0.133 4.288 -0.280 1.00 91.69 83 GLU A N 1
ATOM 680 C CA . GLU A 1 83 ? 0.022 2.942 0.271 1.00 91.69 83 GLU A CA 1
ATOM 681 C C . GLU A 1 83 ? -1.245 2.097 0.096 1.00 91.69 83 GLU A C 1
ATOM 683 O O . GLU A 1 83 ? -1.160 0.926 -0.272 1.00 91.69 83 GLU A O 1
ATOM 688 N N . LYS A 1 84 ? -2.416 2.700 0.315 1.00 91.31 84 LYS A N 1
ATOM 689 C CA . LYS A 1 84 ? -3.708 2.025 0.182 1.00 91.31 84 LYS A CA 1
ATOM 690 C C . LYS A 1 84 ? -3.961 1.573 -1.257 1.00 91.31 84 LYS A C 1
ATOM 692 O O . LYS A 1 84 ? -4.190 0.393 -1.493 1.00 91.31 84 LYS A O 1
ATOM 697 N N . GLU A 1 85 ? -3.879 2.492 -2.213 1.00 93.94 85 GLU A N 1
ATOM 698 C CA . GLU A 1 85 ? -4.150 2.223 -3.625 1.00 93.94 85 GLU A CA 1
ATOM 699 C C . GLU A 1 85 ? -3.164 1.203 -4.206 1.00 93.94 85 GLU A C 1
ATOM 701 O O . GLU A 1 85 ? -3.570 0.307 -4.947 1.00 93.94 85 GLU A O 1
ATOM 706 N N . MET A 1 86 ? -1.886 1.277 -3.816 1.00 94.44 86 MET A N 1
ATOM 707 C CA . MET A 1 86 ? -0.881 0.315 -4.264 1.00 94.44 86 MET A CA 1
ATOM 708 C C . MET A 1 86 ? -1.145 -1.094 -3.720 1.00 94.44 86 MET A C 1
ATOM 710 O O . MET A 1 86 ? -1.037 -2.065 -4.468 1.00 94.44 86 MET A O 1
ATOM 714 N N . ARG A 1 87 ? -1.517 -1.224 -2.440 1.00 92.81 87 ARG A N 1
ATOM 715 C CA . ARG A 1 87 ? -1.892 -2.517 -1.841 1.00 92.81 87 ARG A CA 1
ATOM 716 C C . ARG A 1 87 ? -3.125 -3.104 -2.527 1.00 92.81 87 ARG A C 1
ATOM 718 O O . ARG A 1 87 ? -3.073 -4.244 -2.980 1.00 92.81 87 ARG A O 1
ATOM 725 N N . ASP A 1 88 ? -4.171 -2.298 -2.708 1.00 93.56 88 ASP A N 1
ATOM 726 C CA . ASP A 1 88 ? -5.395 -2.713 -3.401 1.00 93.56 88 ASP A CA 1
ATOM 727 C C . ASP A 1 88 ? -5.113 -3.170 -4.846 1.00 93.56 88 ASP A C 1
ATOM 729 O O . ASP A 1 88 ? -5.722 -4.128 -5.330 1.00 93.56 88 ASP A O 1
ATOM 733 N N . TYR A 1 89 ? -4.203 -2.493 -5.555 1.00 95.00 89 TYR A N 1
ATOM 734 C CA . TYR A 1 89 ? -3.798 -2.870 -6.911 1.00 95.00 89 TYR A CA 1
ATOM 735 C C . TYR A 1 89 ? -3.054 -4.209 -6.943 1.00 95.00 89 TYR A C 1
ATOM 737 O O . TYR A 1 89 ? -3.359 -5.055 -7.790 1.0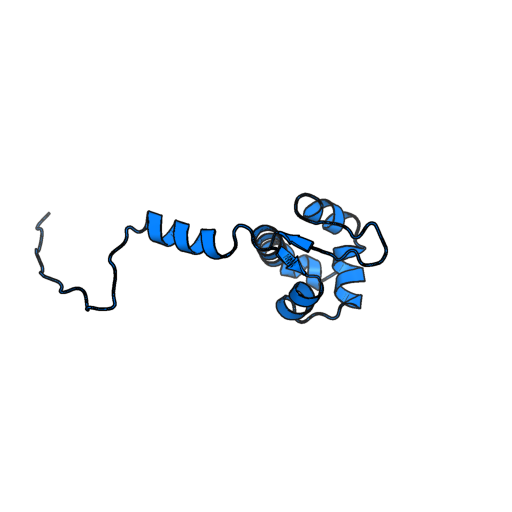0 95.00 89 TYR A O 1
ATOM 745 N N . LEU A 1 90 ? -2.098 -4.413 -6.031 1.00 92.81 90 LEU A N 1
ATOM 746 C CA . LEU A 1 90 ? -1.336 -5.659 -5.937 1.00 92.81 90 LEU A CA 1
ATOM 747 C C . LEU A 1 90 ? -2.238 -6.843 -5.607 1.00 92.81 90 LEU A C 1
ATOM 749 O O . LEU A 1 90 ? -2.128 -7.866 -6.273 1.00 92.81 90 LEU A O 1
ATOM 753 N N . ASP A 1 91 ? -3.155 -6.694 -4.650 1.00 91.94 91 ASP A N 1
ATOM 754 C CA . ASP A 1 91 ? -4.065 -7.772 -4.251 1.00 91.94 91 ASP A CA 1
ATOM 755 C C . ASP A 1 91 ? -4.977 -8.200 -5.408 1.00 91.94 91 ASP A C 1
ATOM 757 O O . ASP A 1 91 ? -5.157 -9.392 -5.664 1.00 91.94 91 ASP A O 1
ATOM 761 N N . LYS A 1 92 ? -5.510 -7.235 -6.169 1.00 94.44 92 LYS A N 1
ATOM 762 C CA . LYS A 1 92 ? -6.394 -7.510 -7.315 1.00 94.44 92 LYS A CA 1
ATOM 763 C C . LYS A 1 92 ? -5.667 -8.149 -8.495 1.00 94.44 92 LYS A C 1
ATOM 765 O O . LYS A 1 92 ? -6.245 -8.989 -9.180 1.00 94.44 92 LYS A O 1
ATOM 770 N N . ASN A 1 93 ? -4.420 -7.752 -8.745 1.00 92.00 93 ASN A N 1
ATOM 771 C CA . ASN A 1 93 ? -3.666 -8.159 -9.933 1.00 92.00 93 ASN A CA 1
ATOM 772 C C . ASN A 1 93 ? -2.568 -9.188 -9.631 1.00 92.00 93 ASN A C 1
ATOM 774 O O . ASN A 1 93 ? -1.792 -9.530 -10.520 1.00 92.00 93 ASN A O 1
ATOM 778 N N . PHE A 1 94 ? -2.500 -9.714 -8.404 1.00 85.06 94 PHE A N 1
ATOM 779 C CA . PHE A 1 94 ? -1.393 -10.539 -7.916 1.00 85.06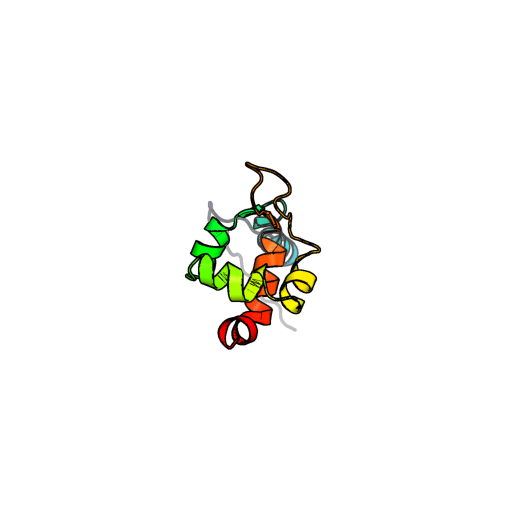 94 PHE A CA 1
ATOM 780 C C . PHE A 1 94 ? -0.998 -11.668 -8.875 1.00 85.06 94 PHE A C 1
ATOM 782 O O . PHE A 1 94 ? 0.170 -11.802 -9.239 1.00 85.06 94 PHE A O 1
ATOM 789 N N . LEU A 1 95 ? -1.974 -12.465 -9.322 1.00 84.94 95 LEU A N 1
ATOM 790 C CA . LEU A 1 95 ? -1.719 -13.589 -10.225 1.00 84.94 95 LEU A CA 1
ATOM 791 C C . LEU A 1 95 ? -1.245 -13.144 -11.609 1.00 84.94 95 LEU A C 1
ATOM 793 O O . LEU A 1 95 ? -0.393 -13.818 -12.182 1.00 84.94 95 LEU A O 1
ATOM 797 N N . ASP A 1 96 ? -1.776 -12.041 -12.137 1.00 87.56 96 ASP A N 1
ATOM 798 C CA . ASP A 1 96 ? -1.355 -11.497 -13.431 1.00 87.56 96 ASP A CA 1
ATOM 799 C C . ASP A 1 96 ? 0.094 -11.003 -13.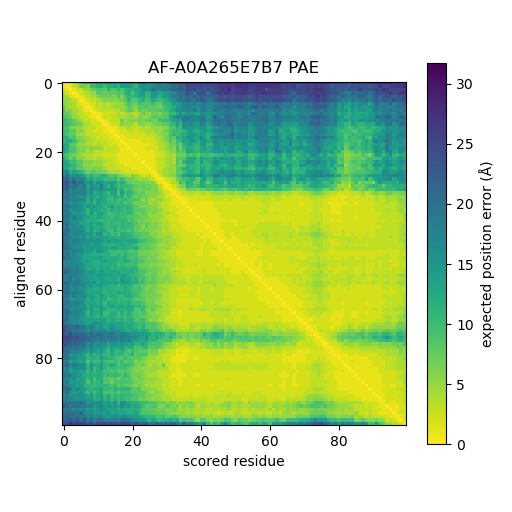351 1.00 87.56 96 ASP A C 1
ATOM 801 O O . ASP A 1 96 ? 0.943 -11.421 -14.136 1.00 87.56 96 ASP A O 1
ATOM 805 N N . ILE A 1 97 ? 0.412 -10.215 -12.317 1.00 85.75 97 ILE A N 1
ATOM 806 C CA . ILE A 1 97 ? 1.762 -9.687 -12.088 1.00 85.75 97 ILE A CA 1
ATOM 807 C C . ILE A 1 97 ? 2.772 -10.829 -11.893 1.00 85.75 97 ILE A C 1
ATOM 809 O O . ILE A 1 97 ? 3.881 -10.766 -12.426 1.00 85.75 97 ILE A O 1
ATOM 813 N N . LEU A 1 98 ? 2.393 -11.892 -11.173 1.00 80.31 98 LEU A N 1
ATOM 814 C CA . LEU A 1 98 ? 3.259 -13.053 -10.952 1.00 80.31 98 LEU A CA 1
ATOM 815 C C . LEU A 1 98 ? 3.475 -13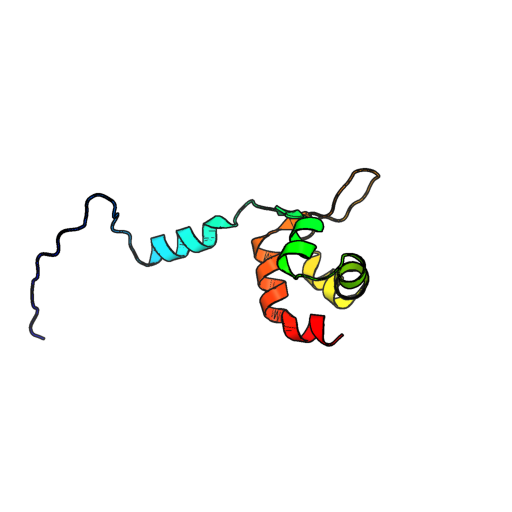.925 -12.189 1.00 80.31 98 LEU A C 1
ATOM 817 O O . LEU A 1 98 ? 4.564 -14.482 -12.338 1.00 80.31 98 LEU A O 1
ATOM 821 N N . ARG A 1 99 ? 2.451 -14.105 -13.027 1.00 78.12 99 ARG A N 1
ATOM 822 C CA . ARG A 1 99 ? 2.515 -15.007 -14.187 1.00 78.12 99 ARG A CA 1
ATOM 823 C C . ARG A 1 99 ? 3.216 -14.378 -15.391 1.00 78.12 99 ARG A C 1
ATOM 825 O O . ARG A 1 99 ? 3.720 -15.135 -16.216 1.00 78.12 99 ARG A O 1
ATOM 832 N N . GLY A 1 100 ? 3.357 -13.049 -15.405 1.00 59.28 100 GLY A N 1
ATOM 833 C CA . GLY A 1 100 ? 4.086 -12.309 -16.438 1.00 59.28 100 GLY A CA 1
ATOM 834 C C . GLY A 1 100 ? 3.165 -11.858 -17.546 1.00 59.28 100 GLY A C 1
ATOM 835 O O . GLY A 1 100 ? 2.838 -12.702 -18.403 1.00 59.28 100 GLY A O 1
#

Foldseek 3Di:
DDDDDDDDDDPPPDDDDDPVVVVVVVVCPQPPDKAFLVNVCVVLVDDSVLCCPLAVVDVVNVVVQVVFWDDAPDDPRTIIGSPNSVVVSCVVCVVVSVVD